Protein AF-A0A2D8KJK6-F1 (afdb_monomer_lite)

Sequence (73 aa):
MIKKLKKIYKKNLRRKAIKKVEEKIIYQQKLLKDYSIDELRKLILLEEQKILKKISWKGALIALGATVGIAHI

Structure (mmCIF, N/CA/C/O backbone):
data_AF-A0A2D8KJK6-F1
#
_entry.id   AF-A0A2D8KJK6-F1
#
loop_
_atom_site.group_PDB
_atom_site.id
_atom_site.type_symbol
_atom_site.label_atom_id
_atom_site.label_alt_id
_atom_site.label_comp_id
_atom_site.label_asym_id
_atom_site.label_entity_id
_atom_site.label_seq_id
_atom_site.pdbx_PDB_ins_code
_atom_site.Cartn_x
_atom_site.Cartn_y
_atom_site.Cartn_z
_atom_site.occupancy
_atom_site.B_iso_or_equiv
_atom_site.auth_seq_id
_atom_site.auth_comp_id
_atom_site.auth_asym_id
_atom_site.auth_atom_id
_atom_site.pdbx_PDB_model_num
ATOM 1 N N . MET A 1 1 ? 12.579 -19.413 -2.301 1.00 63.00 1 MET A N 1
ATOM 2 C CA . MET A 1 1 ? 13.102 -18.023 -2.351 1.00 63.00 1 MET A CA 1
ATOM 3 C C . MET A 1 1 ? 12.046 -16.977 -2.751 1.00 63.00 1 MET A C 1
ATOM 5 O O . MET A 1 1 ? 11.825 -16.027 -2.007 1.00 63.00 1 MET A O 1
ATOM 9 N N . ILE A 1 2 ? 11.311 -17.183 -3.850 1.00 71.75 2 ILE A N 1
ATOM 10 C CA . ILE A 1 2 ? 10.336 -16.224 -4.424 1.00 71.75 2 ILE A CA 1
ATOM 11 C C . ILE A 1 2 ? 9.183 -15.840 -3.465 1.00 71.75 2 ILE A C 1
ATOM 13 O O . ILE A 1 2 ? 8.792 -14.675 -3.382 1.00 71.75 2 ILE A O 1
ATOM 17 N N . LYS A 1 3 ? 8.677 -16.787 -2.657 1.00 79.50 3 LYS A N 1
ATOM 18 C CA . LYS A 1 3 ? 7.607 -16.531 -1.667 1.00 79.50 3 LYS A CA 1
ATOM 19 C C . LYS A 1 3 ? 7.998 -15.481 -0.607 1.00 79.50 3 LYS A C 1
ATOM 21 O O . LYS A 1 3 ? 7.154 -14.688 -0.189 1.00 79.50 3 LYS A O 1
ATOM 26 N N . LYS A 1 4 ? 9.275 -15.439 -0.200 1.00 81.06 4 LYS A N 1
ATOM 27 C CA . LYS A 1 4 ? 9.794 -14.489 0.804 1.00 81.06 4 LYS A CA 1
ATOM 28 C C . LYS A 1 4 ? 9.825 -13.064 0.243 1.00 81.06 4 LYS A C 1
ATOM 30 O O . LYS A 1 4 ? 9.345 -12.147 0.904 1.00 81.06 4 LYS A O 1
ATOM 35 N N . LEU A 1 5 ? 10.276 -12.900 -1.002 1.00 77.88 5 LEU A N 1
ATOM 36 C CA . LEU A 1 5 ? 10.257 -11.617 -1.714 1.00 77.88 5 LEU A CA 1
ATOM 37 C C . LEU A 1 5 ? 8.837 -11.069 -1.890 1.00 77.88 5 LEU A C 1
ATOM 39 O O . LEU A 1 5 ? 8.586 -9.913 -1.553 1.00 77.88 5 LEU A O 1
ATOM 43 N N . LYS A 1 6 ? 7.885 -11.907 -2.324 1.00 81.12 6 LYS A N 1
ATOM 44 C CA . LYS A 1 6 ? 6.475 -11.501 -2.478 1.00 81.12 6 LYS A CA 1
ATOM 45 C C . LYS A 1 6 ? 5.884 -10.982 -1.161 1.00 81.12 6 LYS A C 1
ATOM 47 O O . LYS A 1 6 ? 5.173 -9.977 -1.150 1.00 81.12 6 LYS A O 1
ATOM 52 N N . LYS A 1 7 ? 6.219 -11.626 -0.035 1.00 85.50 7 LYS A N 1
ATOM 53 C CA . LYS A 1 7 ? 5.798 -11.204 1.311 1.00 85.50 7 LYS A CA 1
ATOM 54 C C . LYS A 1 7 ? 6.415 -9.861 1.718 1.00 85.50 7 LYS A C 1
ATOM 56 O O . LYS A 1 7 ? 5.701 -9.010 2.245 1.00 85.50 7 LYS A O 1
ATOM 61 N N . ILE A 1 8 ? 7.708 -9.657 1.454 1.00 86.12 8 ILE A N 1
ATOM 62 C CA . ILE A 1 8 ? 8.414 -8.396 1.745 1.00 86.12 8 ILE A CA 1
ATOM 63 C C . ILE A 1 8 ? 7.822 -7.248 0.923 1.00 86.12 8 ILE A C 1
ATOM 65 O O . ILE A 1 8 ? 7.482 -6.207 1.482 1.00 86.12 8 ILE A O 1
ATOM 69 N N . TYR A 1 9 ? 7.624 -7.457 -0.379 1.00 84.50 9 TYR A N 1
ATOM 70 C CA . TYR A 1 9 ? 7.028 -6.456 -1.259 1.00 84.50 9 TYR A CA 1
ATOM 71 C C . TYR A 1 9 ? 5.615 -6.074 -0.805 1.00 84.50 9 TYR A C 1
ATOM 73 O O . TYR A 1 9 ? 5.329 -4.893 -0.621 1.00 84.50 9 TYR A O 1
ATOM 81 N N . LYS A 1 10 ? 4.758 -7.067 -0.518 1.00 87.19 10 LYS A N 1
ATOM 82 C CA . LYS A 1 10 ? 3.399 -6.831 -0.006 1.00 87.19 10 LYS A CA 1
ATOM 83 C C . LYS A 1 10 ? 3.411 -6.043 1.308 1.00 87.19 10 LYS A C 1
ATOM 85 O O . LYS A 1 10 ? 2.633 -5.110 1.471 1.00 87.19 10 LYS A O 1
ATOM 90 N N . LYS A 1 11 ? 4.320 -6.370 2.234 1.00 90.56 11 LYS A N 1
ATOM 91 C CA . LYS A 1 11 ? 4.474 -5.642 3.505 1.00 90.56 11 LYS A CA 1
ATOM 92 C C . LYS A 1 11 ? 4.880 -4.183 3.278 1.00 90.56 11 LYS A C 1
ATOM 94 O O . LYS A 1 11 ? 4.330 -3.290 3.918 1.00 90.56 11 LYS A O 1
ATOM 99 N N . ASN A 1 12 ? 5.820 -3.941 2.369 1.00 89.50 12 ASN A N 1
ATOM 100 C CA . ASN A 1 12 ? 6.296 -2.595 2.054 1.00 89.50 12 ASN A CA 1
ATOM 101 C C . ASN A 1 12 ? 5.232 -1.758 1.333 1.00 89.50 12 ASN A C 1
ATOM 103 O O . ASN A 1 12 ? 5.095 -0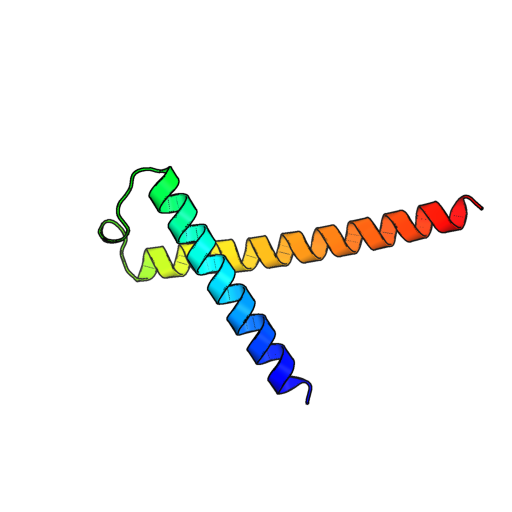.573 1.630 1.00 89.50 12 ASN A O 1
ATOM 107 N N . LEU A 1 13 ? 4.453 -2.373 0.440 1.00 90.38 13 LEU A N 1
ATOM 108 C CA . LEU A 1 13 ? 3.315 -1.736 -0.220 1.00 90.38 13 LEU A CA 1
ATOM 109 C C . LEU A 1 13 ? 2.273 -1.283 0.807 1.00 90.38 13 LEU A C 1
ATOM 111 O O . LEU A 1 13 ? 1.901 -0.113 0.828 1.00 90.38 13 LEU A O 1
ATOM 115 N N . ARG A 1 14 ? 1.889 -2.184 1.715 1.00 90.94 14 ARG A N 1
ATOM 116 C CA . ARG A 1 14 ? 0.897 -1.899 2.754 1.00 90.94 14 ARG A CA 1
ATOM 117 C C . ARG A 1 14 ? 1.347 -0.790 3.699 1.00 90.94 14 ARG A C 1
ATOM 119 O O . ARG A 1 14 ? 0.568 0.100 4.011 1.00 90.94 14 ARG A O 1
ATOM 126 N N . ARG A 1 15 ? 2.626 -0.788 4.098 1.00 92.94 15 ARG A N 1
ATOM 127 C CA . ARG A 1 15 ? 3.224 0.300 4.896 1.00 92.94 15 ARG A CA 1
ATOM 128 C C . ARG A 1 15 ? 3.150 1.650 4.181 1.00 92.94 15 ARG A C 1
ATOM 130 O O . ARG A 1 15 ? 2.788 2.642 4.803 1.00 92.94 15 ARG A O 1
ATOM 137 N N . LYS A 1 16 ? 3.461 1.688 2.881 1.00 92.25 16 LYS A N 1
ATOM 138 C CA . LYS A 1 16 ? 3.355 2.916 2.078 1.00 92.25 16 LYS A CA 1
ATOM 139 C C . LYS A 1 16 ? 1.910 3.394 1.948 1.00 92.25 16 LYS A C 1
ATOM 141 O O . LYS A 1 16 ? 1.676 4.591 2.051 1.00 92.25 16 LYS A O 1
ATOM 146 N N . ALA A 1 17 ? 0.966 2.478 1.742 1.00 92.25 17 ALA A N 1
ATOM 147 C CA . ALA A 1 17 ? -0.450 2.811 1.646 1.00 92.25 17 ALA A CA 1
ATOM 148 C C . ALA A 1 17 ? -0.999 3.378 2.963 1.00 92.25 17 ALA A C 1
ATOM 150 O O . ALA A 1 17 ? -1.658 4.408 2.935 1.00 92.25 17 ALA A O 1
ATOM 151 N N . ILE A 1 18 ? -0.660 2.776 4.111 1.00 93.12 18 ILE A N 1
ATOM 152 C CA . ILE A 1 18 ? -1.035 3.302 5.436 1.00 93.12 18 ILE A CA 1
ATOM 153 C C . ILE A 1 18 ? -0.514 4.729 5.614 1.00 93.12 18 ILE A C 1
ATOM 155 O O . ILE A 1 18 ? -1.301 5.627 5.893 1.00 93.12 18 ILE A O 1
ATOM 159 N N . LYS A 1 19 ? 0.781 4.959 5.355 1.00 94.56 19 LYS A N 1
ATOM 160 C CA . LYS A 1 19 ? 1.381 6.295 5.473 1.00 94.56 19 LYS A CA 1
ATOM 161 C C . LYS A 1 19 ? 0.706 7.317 4.549 1.00 94.56 19 LYS A C 1
ATOM 163 O O . LYS A 1 19 ? 0.454 8.439 4.959 1.00 94.56 19 LYS A O 1
ATOM 168 N N . LYS A 1 20 ? 0.364 6.921 3.318 1.00 92.56 20 LYS A N 1
ATOM 169 C CA . LYS A 1 20 ? -0.365 7.767 2.357 1.00 92.56 20 LYS A CA 1
ATOM 170 C C . LYS A 1 20 ? -1.766 8.140 2.834 1.00 92.56 20 LYS A C 1
ATOM 172 O O . LYS A 1 20 ? -2.188 9.275 2.634 1.00 92.56 20 LYS A O 1
ATOM 177 N N . VAL A 1 21 ? -2.490 7.186 3.417 1.00 92.81 21 VAL A N 1
ATOM 178 C CA . VAL A 1 21 ? -3.821 7.431 3.985 1.00 92.81 21 VAL A CA 1
ATOM 179 C C . VAL A 1 21 ? -3.718 8.384 5.171 1.00 92.81 21 VAL A C 1
ATOM 181 O O . VAL A 1 21 ? -4.471 9.348 5.225 1.00 92.81 21 VAL A O 1
ATOM 184 N N . GLU A 1 22 ? -2.749 8.170 6.058 1.00 91.88 22 GLU A N 1
ATOM 185 C CA . GLU A 1 22 ? -2.484 9.044 7.203 1.00 91.88 22 GLU A CA 1
ATOM 186 C C . GLU A 1 22 ? -2.131 10.473 6.763 1.00 91.88 22 GLU A C 1
ATOM 188 O O . GLU A 1 22 ? -2.798 11.417 7.175 1.00 91.88 22 GLU A O 1
ATOM 193 N N . GLU A 1 23 ? -1.181 10.634 5.834 1.00 91.94 23 GLU A N 1
ATOM 194 C CA . GLU A 1 23 ? -0.831 11.927 5.223 1.00 91.94 23 GLU A CA 1
ATOM 195 C C . GLU A 1 23 ? -2.061 12.631 4.632 1.00 91.94 23 GLU A C 1
ATOM 197 O O . GLU A 1 23 ? -2.225 13.839 4.787 1.00 91.94 23 GLU A O 1
ATOM 202 N N . LYS A 1 24 ? -2.947 11.883 3.964 1.00 90.44 24 LYS A N 1
ATOM 203 C CA . LYS A 1 24 ? -4.157 12.435 3.347 1.00 90.44 24 LYS A CA 1
ATOM 204 C C . LYS A 1 24 ? -5.192 12.872 4.382 1.00 90.44 24 LYS A C 1
ATOM 206 O O . LYS A 1 24 ? -5.842 13.893 4.180 1.00 90.44 24 LYS A O 1
ATOM 211 N N . ILE A 1 25 ? -5.352 12.113 5.463 1.00 89.88 25 ILE A N 1
ATOM 212 C CA . ILE A 1 25 ? -6.264 12.449 6.562 1.00 89.88 25 ILE A CA 1
ATOM 213 C C . ILE A 1 25 ? -5.766 13.706 7.286 1.00 89.88 25 ILE A C 1
ATOM 215 O O . ILE A 1 25 ? -6.546 14.639 7.473 1.00 89.88 25 ILE A O 1
ATOM 219 N N . ILE A 1 26 ? -4.461 13.777 7.573 1.00 89.94 26 ILE A N 1
ATOM 220 C CA . ILE A 1 26 ? -3.810 14.960 8.156 1.00 89.94 26 ILE A CA 1
ATOM 221 C C . ILE A 1 26 ? -3.975 16.177 7.239 1.00 89.94 26 ILE A C 1
ATOM 223 O O . ILE A 1 26 ? -4.350 17.250 7.701 1.00 89.94 26 ILE A O 1
ATOM 227 N N . TYR A 1 27 ? -3.757 16.014 5.930 1.00 91.56 27 TYR A N 1
ATOM 228 C CA . TYR A 1 27 ? -3.928 17.094 4.953 1.00 91.56 27 TYR A CA 1
ATOM 229 C C . TYR A 1 27 ? -5.364 17.636 4.913 1.00 91.56 27 TYR A C 1
ATOM 231 O O . TYR A 1 27 ? -5.580 18.825 4.709 1.00 91.56 27 TYR A O 1
ATOM 239 N N . GLN A 1 28 ? -6.353 16.771 5.137 1.00 89.44 28 GLN A N 1
ATOM 240 C CA . GLN A 1 28 ? -7.763 17.152 5.227 1.00 89.44 28 GLN A CA 1
ATOM 241 C C . GLN A 1 28 ? -8.147 17.762 6.583 1.00 89.44 28 GLN A C 1
ATOM 243 O O . GLN A 1 28 ? -9.325 18.041 6.787 1.00 89.44 28 GLN A O 1
ATOM 248 N N . GLN A 1 29 ? -7.186 17.948 7.497 1.00 88.69 29 GLN A N 1
ATOM 249 C CA . GLN A 1 29 ? -7.403 18.414 8.871 1.00 88.69 29 GLN A CA 1
ATOM 250 C C . GLN A 1 29 ? -8.401 17.545 9.656 1.00 88.69 29 GLN A C 1
ATOM 252 O O . GLN A 1 29 ? -9.073 18.017 10.567 1.00 88.69 29 GLN A O 1
ATOM 257 N N . LYS A 1 30 ? -8.507 16.260 9.297 1.00 85.19 30 LYS A N 1
ATOM 258 C CA . LYS A 1 30 ? -9.363 15.283 9.979 1.00 85.19 30 LYS A CA 1
ATOM 259 C C . LYS A 1 30 ? -8.534 14.433 10.932 1.00 85.19 30 LYS A C 1
ATOM 261 O O . LYS A 1 30 ? -7.342 14.218 10.703 1.00 85.19 30 LYS A O 1
ATOM 266 N N . LEU A 1 31 ? -9.160 13.904 11.978 1.00 82.19 31 LEU A N 1
ATOM 267 C CA . LEU A 1 31 ? -8.504 12.979 12.895 1.00 82.19 31 LEU A CA 1
ATOM 268 C C . LEU A 1 31 ? -8.681 11.541 12.405 1.00 82.19 31 LEU A C 1
ATOM 270 O O . LEU A 1 31 ? -9.712 11.158 11.861 1.00 82.19 31 LEU A O 1
ATOM 274 N N . LEU A 1 32 ? -7.683 10.692 12.664 1.00 78.31 32 LEU A N 1
ATOM 275 C CA . LEU A 1 32 ? -7.792 9.247 12.409 1.00 78.31 32 LEU A CA 1
ATOM 276 C C . LEU A 1 32 ? -8.956 8.608 13.182 1.00 78.31 32 LEU A C 1
ATOM 278 O O . LEU A 1 32 ? -9.505 7.604 12.740 1.00 78.31 32 LEU A O 1
ATOM 282 N N . LYS A 1 33 ? -9.315 9.198 14.329 1.00 84.00 33 LYS A N 1
ATOM 283 C CA . LYS A 1 33 ? -10.407 8.752 15.204 1.00 84.00 33 LYS A CA 1
ATOM 284 C C . LYS A 1 33 ? -11.795 8.980 14.600 1.00 84.00 33 LYS A C 1
ATOM 286 O O . LYS A 1 33 ? -12.735 8.332 15.040 1.00 84.00 33 LYS A O 1
ATOM 291 N N . ASP A 1 34 ? -11.901 9.852 13.597 1.00 85.75 34 ASP A N 1
ATOM 292 C CA . ASP A 1 34 ? -13.168 10.159 12.925 1.00 85.75 34 ASP A CA 1
ATOM 293 C C . ASP A 1 34 ? -13.577 9.068 11.925 1.00 85.75 34 ASP A C 1
ATOM 295 O O . ASP A 1 34 ? -14.682 9.098 11.393 1.00 85.75 34 ASP A O 1
ATOM 299 N N . TYR A 1 35 ? -12.686 8.111 11.648 1.00 86.62 35 TYR A N 1
ATOM 300 C CA . TYR A 1 35 ? -12.922 7.027 10.705 1.00 86.62 35 TYR A CA 1
ATOM 301 C C . TYR A 1 35 ? -13.140 5.705 11.429 1.00 86.62 35 TYR A C 1
ATOM 303 O O . TYR A 1 35 ? -12.397 5.336 12.344 1.00 86.62 35 TYR A O 1
ATOM 311 N N . SER A 1 36 ? -14.097 4.921 10.935 1.00 92.69 36 SER A N 1
ATOM 312 C CA . SER A 1 36 ? -14.220 3.526 11.353 1.00 92.69 36 SER A CA 1
ATOM 313 C C . SER A 1 36 ? -13.030 2.693 10.857 1.00 92.69 36 SER A C 1
ATOM 315 O O . SER A 1 36 ? -12.414 2.972 9.821 1.00 92.69 36 SER A O 1
ATOM 317 N N . ILE A 1 37 ? -12.735 1.598 11.562 1.00 90.69 37 ILE A N 1
ATOM 318 C CA . ILE A 1 37 ? -11.703 0.627 11.174 1.00 90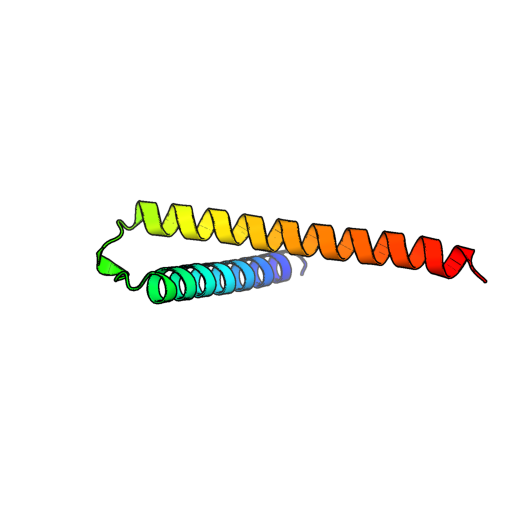.69 37 ILE A CA 1
ATOM 319 C C . ILE A 1 37 ? -11.939 0.125 9.741 1.00 90.69 37 ILE A C 1
ATOM 321 O O . ILE A 1 37 ? -10.983 -0.034 8.976 1.00 90.69 37 ILE A O 1
ATOM 325 N N . ASP A 1 38 ? -13.193 -0.106 9.353 1.00 92.88 38 ASP A N 1
ATOM 326 C CA . ASP A 1 38 ? -13.526 -0.588 8.010 1.00 92.88 38 ASP A CA 1
ATOM 327 C C . ASP A 1 38 ? -13.336 0.480 6.929 1.00 92.88 38 ASP A C 1
ATOM 329 O O . ASP A 1 38 ? -12.921 0.161 5.811 1.00 92.88 38 ASP A O 1
ATOM 333 N N . GLU A 1 39 ? -13.548 1.753 7.258 1.00 89.69 39 GLU A N 1
ATOM 334 C CA . GLU A 1 39 ? -13.264 2.861 6.345 1.00 89.69 39 GLU A CA 1
ATOM 335 C C . GLU A 1 39 ? -11.764 3.029 6.131 1.00 89.69 39 GLU A C 1
ATOM 337 O O . GLU A 1 39 ? -11.309 3.079 4.986 1.00 89.69 39 GLU A O 1
ATOM 342 N N . LEU A 1 40 ? -10.973 3.008 7.207 1.00 91.31 40 LEU A N 1
ATOM 343 C CA . LEU A 1 40 ? -9.513 3.039 7.114 1.00 91.31 40 LEU A CA 1
ATOM 344 C C . LEU A 1 40 ? -8.992 1.867 6.277 1.00 91.31 40 LEU A C 1
ATOM 346 O O . LEU A 1 40 ? -8.145 2.057 5.403 1.00 91.31 40 LEU A O 1
ATOM 350 N N . ARG A 1 41 ? -9.536 0.659 6.472 1.00 92.69 41 ARG A N 1
ATOM 351 C CA . ARG A 1 41 ? -9.196 -0.514 5.649 1.00 92.69 41 ARG A CA 1
ATOM 352 C C . ARG A 1 41 ? -9.509 -0.288 4.171 1.00 92.69 41 ARG A C 1
ATOM 354 O O . ARG A 1 41 ? -8.652 -0.585 3.338 1.00 92.69 41 ARG A O 1
ATOM 361 N N . LYS A 1 42 ? -10.687 0.250 3.832 1.00 94.31 42 LYS A N 1
ATOM 362 C CA . LYS A 1 42 ? -11.056 0.576 2.442 1.00 94.31 42 LYS A CA 1
ATOM 363 C C . LYS A 1 42 ? -10.109 1.613 1.837 1.00 94.31 42 LYS A C 1
ATOM 365 O O . LYS A 1 42 ? -9.624 1.411 0.725 1.0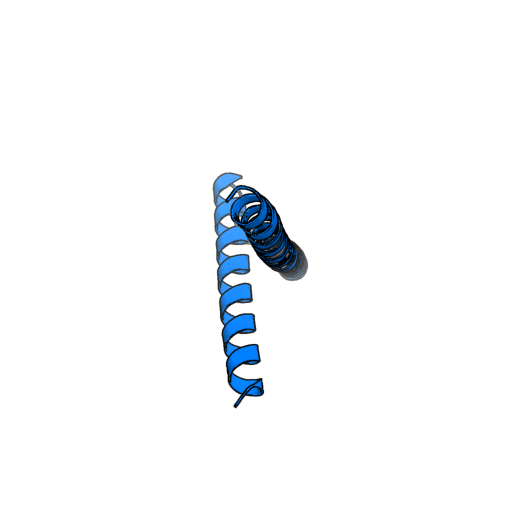0 94.31 42 LYS A O 1
ATOM 370 N N . LEU A 1 43 ? -9.790 2.679 2.572 1.00 92.88 43 LEU A N 1
ATOM 371 C CA . LEU A 1 43 ? -8.860 3.719 2.125 1.00 92.88 43 LEU A CA 1
ATOM 372 C C . LEU A 1 43 ? -7.458 3.153 1.862 1.00 92.88 43 LEU A C 1
ATOM 374 O O . LEU A 1 43 ? -6.868 3.437 0.819 1.00 92.88 43 LEU A O 1
ATOM 378 N N . ILE A 1 44 ? -6.951 2.301 2.759 1.00 93.31 44 ILE A N 1
ATOM 379 C CA . ILE A 1 44 ? -5.648 1.642 2.597 1.00 93.31 44 ILE A CA 1
ATOM 380 C C . ILE A 1 44 ? -5.649 0.754 1.349 1.00 93.31 44 ILE A C 1
ATOM 382 O O . ILE A 1 44 ? -4.706 0.825 0.565 1.00 93.31 44 ILE A O 1
ATOM 386 N N . LEU A 1 45 ? -6.702 -0.038 1.122 1.00 93.44 45 LEU A N 1
ATOM 387 C CA . LEU A 1 45 ? -6.810 -0.900 -0.062 1.00 93.44 45 LEU A CA 1
ATOM 388 C C . LEU A 1 45 ? -6.827 -0.095 -1.369 1.00 93.44 45 LEU A C 1
ATOM 390 O O . LEU A 1 45 ? -6.171 -0.481 -2.340 1.00 93.44 45 LEU A O 1
ATOM 394 N N . LEU A 1 46 ? -7.540 1.034 -1.398 1.00 93.50 46 LEU A N 1
ATOM 395 C CA . LEU A 1 46 ? -7.566 1.926 -2.559 1.00 93.50 46 LEU A CA 1
ATOM 396 C C . LEU A 1 46 ? -6.180 2.517 -2.846 1.00 93.50 46 LEU A C 1
ATOM 398 O O . LEU A 1 46 ? -5.751 2.548 -4.001 1.00 93.50 46 LEU A O 1
ATOM 402 N N . GLU A 1 47 ? -5.455 2.951 -1.814 1.00 92.00 47 GLU A N 1
ATOM 403 C CA . GLU A 1 47 ? -4.091 3.462 -1.979 1.00 92.00 47 GLU A CA 1
ATOM 404 C C . GLU A 1 47 ? -3.092 2.351 -2.356 1.00 92.00 47 GLU A C 1
ATOM 406 O O . GLU A 1 47 ? -2.236 2.579 -3.213 1.00 92.00 47 GLU A O 1
ATOM 411 N N . GLU A 1 48 ? -3.232 1.124 -1.832 1.00 88.75 48 GLU A N 1
ATOM 412 C CA . GLU A 1 48 ? -2.448 -0.038 -2.288 1.00 88.75 48 GLU A CA 1
ATOM 413 C C . GLU A 1 48 ? -2.627 -0.257 -3.802 1.00 88.75 48 GLU A C 1
ATOM 415 O O . GLU A 1 48 ? -1.636 -0.387 -4.528 1.00 88.75 48 GLU A O 1
ATOM 420 N N . GLN A 1 49 ? -3.868 -0.229 -4.306 1.00 90.38 49 GLN A N 1
ATOM 421 C CA . GLN A 1 49 ? -4.142 -0.374 -5.741 1.00 90.38 49 GLN A CA 1
ATOM 422 C C . GLN A 1 49 ? -3.600 0.790 -6.577 1.00 90.38 49 GLN A C 1
ATOM 424 O O . GLN A 1 49 ? -3.057 0.561 -7.660 1.00 90.38 49 GLN A O 1
ATOM 429 N N . LYS A 1 50 ? -3.706 2.034 -6.097 1.00 90.25 50 LYS A N 1
ATOM 430 C CA . LYS A 1 50 ? -3.142 3.199 -6.799 1.00 90.25 50 LYS A CA 1
ATOM 431 C C . LYS A 1 50 ? -1.627 3.119 -6.914 1.00 90.25 50 LYS A C 1
ATOM 433 O O . LYS A 1 50 ? -1.086 3.411 -7.980 1.00 90.25 50 LYS A O 1
ATOM 438 N N . ILE A 1 51 ? -0.937 2.711 -5.848 1.00 88.25 51 ILE A N 1
ATOM 439 C CA . ILE A 1 51 ? 0.520 2.543 -5.872 1.00 88.25 51 ILE A CA 1
ATOM 440 C C . ILE A 1 51 ? 0.902 1.458 -6.886 1.00 88.25 51 ILE A C 1
ATOM 442 O O . ILE A 1 51 ? 1.810 1.679 -7.687 1.00 88.25 51 ILE A O 1
ATOM 446 N N . LEU A 1 52 ? 0.180 0.333 -6.915 1.00 86.94 52 LEU A N 1
ATOM 447 C CA . LEU A 1 52 ? 0.397 -0.726 -7.906 1.00 86.94 52 LEU A CA 1
ATOM 448 C C . LEU A 1 52 ? 0.168 -0.237 -9.342 1.00 86.94 52 LEU A C 1
ATOM 450 O O . LEU A 1 52 ? 1.033 -0.435 -10.194 1.00 86.94 52 LEU A O 1
ATOM 454 N N . LYS A 1 53 ? -0.946 0.458 -9.608 1.00 86.38 53 LYS A N 1
ATOM 455 C CA . LYS A 1 53 ? -1.231 1.043 -10.930 1.00 86.38 53 LYS A CA 1
ATOM 456 C C . LYS A 1 53 ? -0.156 2.045 -11.355 1.00 86.38 53 LYS A C 1
ATOM 458 O O . LYS A 1 53 ? 0.283 2.008 -12.498 1.00 86.38 53 LYS A O 1
ATOM 463 N N . LYS A 1 54 ? 0.323 2.892 -10.437 1.00 84.75 54 LYS A N 1
ATOM 464 C CA . LYS A 1 54 ? 1.390 3.868 -10.712 1.00 84.75 54 LYS A CA 1
ATOM 465 C C . LYS A 1 54 ? 2.715 3.191 -11.063 1.00 84.75 54 LYS A C 1
ATOM 467 O O . LYS A 1 54 ? 3.424 3.676 -11.938 1.00 84.75 54 LYS A O 1
ATOM 472 N N . ILE A 1 55 ? 3.053 2.090 -10.390 1.00 82.94 55 ILE A N 1
ATOM 473 C CA . ILE A 1 55 ? 4.248 1.294 -10.705 1.00 82.94 55 ILE A CA 1
ATOM 474 C C . ILE A 1 55 ? 4.100 0.642 -12.083 1.00 82.94 55 ILE A C 1
ATOM 476 O O . ILE A 1 55 ? 5.029 0.726 -12.880 1.00 82.94 55 ILE A O 1
ATOM 480 N N . SER A 1 56 ? 2.928 0.070 -12.383 1.00 80.31 56 SER A N 1
ATOM 481 C CA . SER A 1 56 ? 2.634 -0.525 -13.692 1.00 80.31 56 SER A CA 1
ATOM 482 C C . SER A 1 56 ? 2.763 0.499 -14.826 1.00 80.31 56 SER A C 1
ATOM 484 O O . SER A 1 56 ? 3.490 0.269 -15.786 1.00 80.31 56 SER A O 1
ATOM 486 N N . TRP A 1 57 ? 2.155 1.682 -14.670 1.00 80.12 57 TRP A N 1
ATOM 487 C CA . TRP A 1 57 ? 2.222 2.751 -15.671 1.00 80.12 57 TRP A CA 1
ATOM 488 C C . TRP A 1 57 ? 3.640 3.292 -15.869 1.00 80.12 57 TRP A C 1
ATOM 490 O O . TRP A 1 57 ? 4.065 3.504 -16.998 1.00 80.12 57 TRP A O 1
ATOM 500 N N . LYS A 1 58 ? 4.403 3.479 -14.781 1.00 81.94 58 LYS A N 1
ATOM 501 C CA . LYS A 1 58 ? 5.819 3.864 -14.880 1.00 81.94 58 LYS A CA 1
ATOM 502 C C . LYS A 1 58 ? 6.637 2.818 -15.636 1.00 81.94 58 LYS A C 1
ATOM 504 O O . LYS A 1 58 ? 7.448 3.198 -16.469 1.00 81.94 58 LYS A O 1
ATOM 509 N N . GLY A 1 59 ? 6.420 1.532 -15.359 1.00 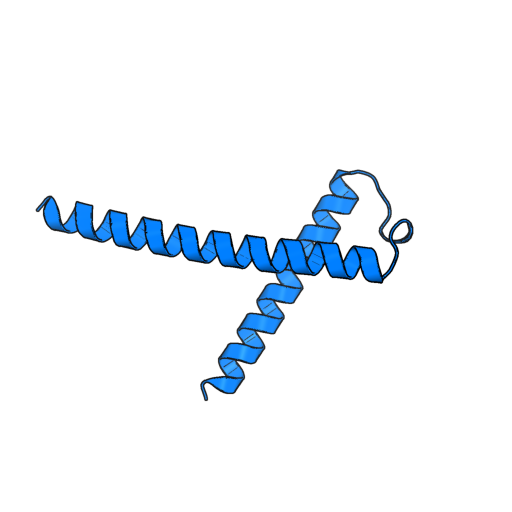78.38 59 GLY A N 1
ATOM 510 C CA . GLY A 1 59 ? 7.084 0.443 -16.076 1.00 78.38 59 GLY A CA 1
ATOM 511 C C . GLY A 1 59 ? 6.733 0.430 -17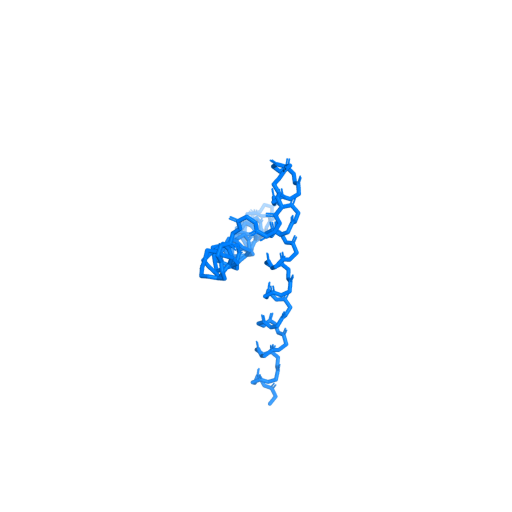.564 1.00 78.38 59 GLY A C 1
ATOM 512 O O . GLY A 1 59 ? 7.631 0.359 -18.395 1.00 78.38 59 GLY A O 1
ATOM 513 N N . ALA A 1 60 ? 5.448 0.585 -17.894 1.00 79.19 60 ALA A N 1
ATOM 514 C CA . ALA A 1 60 ? 4.975 0.672 -19.273 1.00 79.19 60 ALA A CA 1
ATOM 515 C C . ALA A 1 60 ? 5.575 1.877 -20.015 1.00 79.19 60 ALA A C 1
ATOM 517 O O . ALA A 1 60 ? 6.068 1.726 -21.125 1.00 79.19 60 ALA A O 1
ATOM 518 N N . LEU A 1 61 ? 5.606 3.055 -19.383 1.00 81.88 61 LEU A N 1
ATOM 519 C CA . LEU A 1 61 ? 6.183 4.264 -19.973 1.00 81.88 61 LEU A CA 1
ATOM 520 C C . LEU A 1 61 ? 7.685 4.112 -20.249 1.00 81.88 61 LEU A C 1
ATOM 522 O O . LEU A 1 61 ? 8.151 4.508 -21.311 1.00 81.88 61 LEU A O 1
ATOM 526 N N . ILE A 1 62 ? 8.435 3.524 -19.311 1.00 83.19 62 ILE A N 1
ATOM 527 C CA . ILE A 1 62 ? 9.872 3.268 -19.481 1.00 83.19 62 ILE A CA 1
ATOM 528 C C . ILE A 1 62 ? 10.109 2.281 -20.628 1.00 83.19 62 ILE A C 1
ATOM 530 O O . ILE A 1 62 ? 10.994 2.512 -21.445 1.00 83.19 62 ILE A O 1
ATOM 534 N N . ALA A 1 63 ? 9.314 1.211 -20.717 1.00 77.62 63 ALA A N 1
ATOM 535 C CA . ALA A 1 63 ? 9.430 0.230 -21.792 1.00 77.62 63 ALA A CA 1
ATOM 536 C C . ALA A 1 63 ? 9.133 0.849 -23.167 1.00 77.62 63 ALA A C 1
ATOM 538 O O . ALA A 1 63 ? 9.931 0.691 -24.086 1.00 77.62 63 ALA A O 1
ATOM 539 N N . LEU A 1 64 ? 8.040 1.613 -23.285 1.00 78.56 64 LEU A N 1
ATOM 540 C CA . LEU A 1 64 ? 7.687 2.327 -24.516 1.00 78.56 64 LEU A CA 1
ATOM 541 C C . LEU A 1 64 ? 8.768 3.346 -24.908 1.00 78.56 64 LEU A C 1
ATOM 543 O O . LEU A 1 64 ? 9.204 3.378 -26.057 1.00 78.56 64 LEU A O 1
ATOM 547 N N . G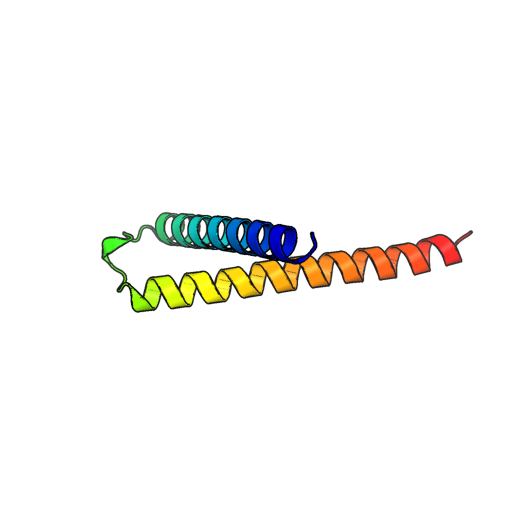LY A 1 65 ? 9.256 4.136 -23.949 1.00 81.94 65 GLY A N 1
ATOM 548 C CA . GLY A 1 65 ? 10.339 5.093 -24.177 1.00 81.94 65 GLY A CA 1
ATOM 549 C C . GLY A 1 65 ? 11.642 4.427 -24.622 1.00 81.94 65 GLY A C 1
ATOM 550 O O . GLY A 1 65 ? 12.290 4.926 -25.534 1.00 81.94 65 GLY A O 1
ATOM 551 N N . ALA A 1 66 ? 12.002 3.276 -24.046 1.00 80.19 66 ALA A N 1
ATOM 552 C CA . ALA A 1 66 ? 13.175 2.510 -24.463 1.00 80.19 66 ALA A CA 1
ATOM 553 C C . ALA A 1 66 ? 13.029 1.970 -25.894 1.00 80.19 66 ALA A C 1
ATOM 555 O O . ALA A 1 66 ? 13.964 2.084 -26.676 1.00 80.19 66 ALA A O 1
ATOM 556 N N . THR A 1 67 ? 11.856 1.446 -26.272 1.00 76.81 67 THR A N 1
ATOM 557 C CA . THR A 1 67 ? 11.620 0.978 -27.650 1.00 76.81 67 THR A CA 1
ATOM 558 C C . THR A 1 67 ? 11.670 2.108 -28.679 1.00 76.81 67 THR A C 1
ATOM 560 O O . THR A 1 67 ? 12.179 1.901 -29.773 1.00 76.81 67 THR A O 1
ATOM 563 N N . VAL A 1 68 ? 11.205 3.311 -28.324 1.00 78.69 68 VAL A N 1
ATOM 564 C CA . VAL A 1 68 ? 11.283 4.491 -29.202 1.00 78.69 68 VAL A CA 1
ATOM 565 C C . VAL A 1 68 ? 12.709 5.050 -29.257 1.00 78.69 68 VAL A C 1
ATOM 567 O O . VAL A 1 68 ? 13.174 5.416 -30.328 1.00 78.69 68 VAL A O 1
ATOM 570 N N . GLY A 1 69 ? 13.427 5.075 -28.131 1.00 62.28 69 GLY A N 1
ATOM 571 C CA . GLY A 1 69 ? 14.812 5.552 -28.065 1.00 62.28 69 GLY A CA 1
ATOM 572 C C . GLY A 1 69 ? 15.821 4.636 -28.767 1.00 62.28 69 GLY A C 1
ATOM 573 O O . GLY A 1 69 ? 16.778 5.137 -29.340 1.00 62.28 69 GLY A O 1
ATOM 574 N N . ILE A 1 70 ? 15.599 3.315 -28.767 1.00 59.28 70 ILE A N 1
ATOM 575 C CA . ILE A 1 70 ? 16.424 2.347 -29.517 1.00 59.28 70 ILE A CA 1
ATOM 576 C C . ILE A 1 70 ? 16.105 2.396 -31.020 1.00 59.28 70 ILE A C 1
ATOM 578 O O . ILE A 1 70 ? 16.987 2.150 -31.829 1.00 59.28 70 ILE A O 1
ATOM 582 N N . ALA A 1 71 ? 14.871 2.741 -31.404 1.00 56.09 71 ALA A N 1
ATOM 583 C CA . ALA A 1 71 ? 14.482 2.907 -32.808 1.00 56.09 71 ALA A CA 1
ATOM 584 C C . ALA A 1 71 ? 14.958 4.234 -33.436 1.00 56.09 71 ALA A C 1
ATOM 586 O O . ALA A 1 71 ? 14.753 4.447 -34.628 1.00 56.09 71 ALA A O 1
ATOM 587 N N . HIS A 1 72 ? 15.551 5.130 -32.639 1.00 47.62 72 HIS A N 1
ATOM 588 C CA . HIS A 1 72 ? 16.073 6.429 -33.070 1.00 47.62 72 HIS A CA 1
ATOM 589 C C . HIS A 1 72 ? 17.609 6.505 -32.934 1.00 47.62 72 HIS A C 1
ATOM 591 O O . HIS A 1 72 ? 18.158 7.548 -32.565 1.00 47.62 72 HIS A O 1
ATOM 597 N N . ILE A 1 73 ? 18.273 5.377 -33.219 1.00 50.22 73 ILE A N 1
ATOM 598 C CA . ILE A 1 73 ? 19.705 5.221 -33.519 1.00 50.22 73 ILE A CA 1
ATOM 599 C C . ILE A 1 73 ? 19.830 4.385 -34.794 1.00 50.22 73 ILE A C 1
ATOM 601 O O . ILE A 1 73 ? 20.767 4.658 -35.571 1.00 50.22 73 ILE A O 1
#

Foldseek 3Di:
DVVVVVVVVVVVLLVVLLVVLVVVCVVVVHDPVVDDPVRSVVSSVVSSVVVVVVVVVVVVVVVVVVVVVVVVD

Radius of gyration: 17.23 Å; chains: 1; bounding box: 34×36×49 Å

pLDDT: mean 84.35, std 10.06, range [47.62, 94.56]

Secondary structure (DSSP, 8-state):
-HHHHHHHHHHHHHHHHHHHHHHHHHHTT--GGGS-HHHHHHHHHHHHHHHHHHHHHHHHHHHHHHHHHHTT-